Protein AF-A0A8J8JEE7-F1 (afdb_monomer)

Solvent-accessible surface area (backbone atoms only — not comparable to full-atom values): 3172 Å² total; per-residue (Å²): 119,70,79,55,52,50,55,52,51,23,52,51,28,44,53,49,18,50,56,34,35,54,52,18,66,73,68,70,42,63,70,37,41,54,51,16,51,51,30,42,53,52,18,51,54,39,49,52,48,51,51,48,56,61,61,60,70,74,76,122

Sequence (60 aa):
MFRSRYRKVAWILIIGAFVTGFAGGFSGFERVKWLALLLGIGAVALLEYDRRVANGHGRS

Secondary structure (DSSP, 8-state):
-HHHHHHHHHHHHHHHHHHHHHHHHHH--HHHHHHHHHHHHHHHHHHHHHHHHHHHTT--

Radius of gyration: 14.47 Å; Cα contacts (8 Å, |Δi|>4): 46; chains: 1; bounding box: 34×10×41 Å

Foldseek 3Di:
DVLVVLLVVLVVLLVQLVVLCVVCVVPVDPVSPVVSVVSNVSSVVSVVVSVCVVVVVVPD

Nearest PDB structures (foldseek):
  5cwm-assembly1_A  TM=9.467E-01  e=5.271E+00  synthetic construct
  5j10-assembly1_A  TM=8.524E-01  e=8.746E+00  synthetic construct
  5ofa-assembly1_A  TM=6.969E-01  e=7.233E+00  Homo sapiens

Structure (mmCIF, N/CA/C/O backbone):
data_AF-A0A8J8JEE7-F1
#
_entry.id   AF-A0A8J8JEE7-F1
#
loop_
_atom_site.group_PDB
_atom_site.id
_atom_site.type_symbol
_atom_site.label_atom_id
_atom_site.label_alt_id
_atom_site.label_comp_id
_atom_site.label_asym_id
_atom_site.label_entity_id
_atom_site.label_seq_id
_atom_site.pdbx_PDB_ins_code
_atom_site.Cartn_x
_atom_site.Cartn_y
_atom_site.Cartn_z
_atom_site.occupancy
_atom_site.B_iso_or_equiv
_atom_site.auth_seq_id
_atom_site.auth_comp_id
_atom_site.auth_asym_id
_atom_site.auth_atom_id
_atom_site.pdbx_PDB_model_num
ATOM 1 N N . MET A 1 1 ? 2.110 -4.498 -23.448 1.00 47.88 1 MET A N 1
ATOM 2 C CA . MET A 1 1 ? 0.939 -4.739 -22.565 1.00 47.88 1 MET A CA 1
ATOM 3 C C . MET A 1 1 ? 1.295 -5.179 -21.133 1.00 47.88 1 MET A C 1
ATOM 5 O O . MET A 1 1 ? 0.561 -4.806 -20.228 1.00 47.88 1 MET A O 1
ATOM 9 N N . PHE A 1 2 ? 2.410 -5.884 -20.875 1.00 48.06 2 PHE A N 1
ATOM 10 C CA . PHE A 1 2 ? 2.788 -6.350 -19.519 1.00 48.06 2 PHE A CA 1
ATOM 11 C C . PHE A 1 2 ? 3.066 -5.239 -18.481 1.00 48.06 2 PHE A C 1
ATOM 13 O O . PHE A 1 2 ? 2.602 -5.347 -17.349 1.00 48.06 2 PHE A O 1
ATOM 20 N N . ARG A 1 3 ? 3.711 -4.130 -18.875 1.00 55.03 3 ARG A N 1
ATOM 21 C CA . ARG A 1 3 ? 4.021 -2.960 -18.013 1.00 55.03 3 ARG A CA 1
ATOM 22 C C . ARG A 1 3 ? 2.782 -2.286 -17.397 1.00 55.03 3 ARG A C 1
ATOM 24 O O . ARG A 1 3 ? 2.838 -1.661 -16.349 1.00 55.03 3 ARG A O 1
ATOM 31 N N . SER A 1 4 ? 1.623 -2.427 -18.044 1.00 63.44 4 SER A N 1
ATOM 32 C CA . SER A 1 4 ? 0.358 -1.905 -17.513 1.00 63.44 4 SER A CA 1
ATOM 33 C C . SER A 1 4 ? -0.178 -2.770 -16.371 1.00 63.44 4 SER A C 1
ATOM 35 O O . SER A 1 4 ? -0.799 -2.243 -15.453 1.00 63.44 4 SER A O 1
ATOM 37 N N . ARG A 1 5 ? 0.083 -4.085 -16.385 1.00 73.88 5 ARG A N 1
ATOM 38 C CA . ARG A 1 5 ? -0.532 -5.041 -15.455 1.00 73.88 5 ARG A CA 1
ATOM 39 C C . ARG A 1 5 ? -0.003 -4.866 -14.031 1.00 73.88 5 ARG A C 1
ATOM 41 O O . ARG A 1 5 ? -0.811 -4.768 -13.115 1.00 73.88 5 ARG A O 1
ATOM 48 N N . TYR A 1 6 ? 1.314 -4.728 -13.856 1.00 75.56 6 TYR A N 1
ATOM 49 C CA . TYR A 1 6 ? 1.932 -4.496 -12.541 1.00 75.56 6 TYR A CA 1
ATOM 50 C C . TYR A 1 6 ? 1.520 -3.152 -11.943 1.00 75.56 6 TYR A C 1
ATOM 52 O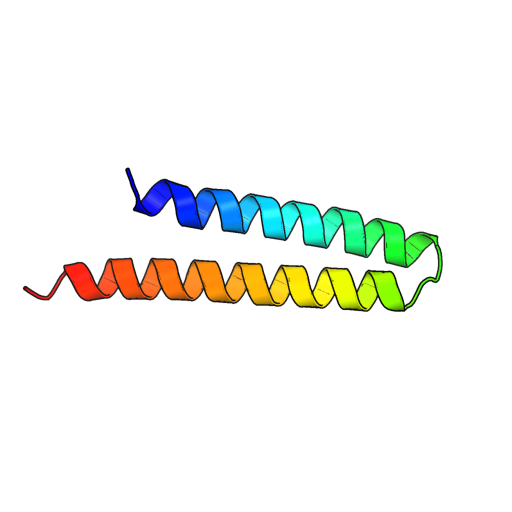 O . TYR A 1 6 ? 1.114 -3.089 -10.787 1.00 75.56 6 TYR A O 1
ATOM 60 N N . ARG A 1 7 ? 1.505 -2.090 -12.755 1.00 76.38 7 ARG A N 1
ATOM 61 C CA . ARG A 1 7 ? 1.013 -0.774 -12.333 1.00 76.38 7 ARG A CA 1
ATOM 62 C C . ARG A 1 7 ? -0.464 -0.813 -11.927 1.00 76.38 7 ARG A C 1
ATOM 64 O O . ARG A 1 7 ? -0.837 -0.209 -10.929 1.00 76.38 7 ARG A O 1
ATOM 71 N N . LYS A 1 8 ? -1.302 -1.551 -12.664 1.00 81.25 8 LYS A N 1
ATOM 72 C CA . LYS A 1 8 ? -2.733 -1.717 -12.360 1.00 81.25 8 LYS A CA 1
ATOM 73 C C . LYS A 1 8 ? -2.948 -2.472 -11.044 1.00 81.25 8 LYS A C 1
ATOM 75 O O . LYS A 1 8 ? -3.767 -2.051 -10.238 1.00 81.25 8 LYS A O 1
ATOM 80 N N . VAL A 1 9 ? -2.180 -3.536 -10.802 1.00 82.69 9 VAL A N 1
ATOM 81 C CA . VAL A 1 9 ? -2.209 -4.288 -9.535 1.00 82.69 9 VAL A CA 1
ATOM 82 C C . VAL A 1 9 ? -1.698 -3.434 -8.372 1.00 82.69 9 VAL A C 1
ATOM 84 O O . VAL A 1 9 ? -2.321 -3.431 -7.316 1.00 82.69 9 VAL A O 1
ATOM 87 N N . ALA A 1 10 ? -0.636 -2.646 -8.566 1.00 83.94 10 ALA A N 1
ATOM 88 C CA . ALA A 1 10 ? -0.145 -1.720 -7.547 1.00 83.94 10 ALA A CA 1
ATOM 89 C C . ALA A 1 10 ? -1.203 -0.677 -7.155 1.00 83.94 10 ALA A C 1
ATOM 91 O O . ALA A 1 10 ? -1.410 -0.436 -5.971 1.00 83.94 10 ALA A O 1
ATOM 92 N N . TRP A 1 11 ? -1.932 -0.115 -8.123 1.00 85.25 11 TRP A N 1
ATOM 93 C CA . TRP A 1 11 ? -3.050 0.789 -7.836 1.00 85.25 11 TRP A CA 1
ATOM 94 C C . TRP A 1 11 ? -4.177 0.112 -7.049 1.00 85.25 11 TRP A C 1
ATOM 96 O O . TRP A 1 11 ? -4.707 0.713 -6.119 1.00 85.25 11 TRP A O 1
ATOM 106 N N . ILE A 1 12 ? -4.508 -1.144 -7.363 1.00 87.62 12 ILE A N 1
ATOM 107 C CA . ILE A 1 12 ? -5.496 -1.920 -6.596 1.00 87.62 12 ILE A CA 1
ATOM 108 C C . ILE A 1 12 ? -5.015 -2.139 -5.155 1.00 87.62 12 ILE A C 1
ATOM 110 O O . ILE A 1 12 ? -5.798 -1.970 -4.225 1.00 87.62 12 ILE A O 1
ATOM 114 N N . LEU A 1 13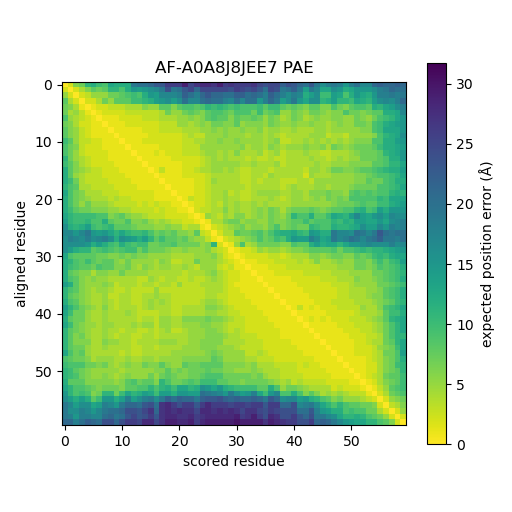 ? -3.733 -2.459 -4.956 1.00 86.06 13 LEU A N 1
ATOM 115 C CA . LEU A 1 13 ? -3.144 -2.621 -3.623 1.00 86.06 13 LEU A CA 1
ATOM 116 C C . LEU A 1 13 ? -3.142 -1.311 -2.827 1.00 86.06 13 LEU A C 1
ATOM 118 O O . LEU A 1 13 ? -3.437 -1.338 -1.638 1.00 86.06 13 LEU A O 1
ATOM 122 N N . ILE A 1 14 ? -2.878 -0.170 -3.472 1.00 87.62 14 ILE A N 1
ATOM 123 C CA . ILE A 1 14 ? -2.954 1.158 -2.841 1.00 87.62 14 ILE A CA 1
ATOM 124 C C . ILE A 1 14 ? -4.387 1.461 -2.398 1.00 87.62 14 ILE A C 1
ATOM 126 O O . ILE A 1 14 ? -4.599 1.863 -1.257 1.00 87.62 14 ILE A O 1
ATOM 130 N N . ILE A 1 15 ? -5.375 1.229 -3.267 1.00 88.56 15 ILE A N 1
ATOM 131 C CA . ILE A 1 15 ? -6.792 1.423 -2.929 1.00 88.56 15 ILE A CA 1
ATOM 132 C C . ILE A 1 15 ? -7.191 0.492 -1.778 1.00 88.56 15 ILE A C 1
ATOM 134 O O . ILE A 1 15 ? -7.807 0.937 -0.812 1.00 88.56 15 ILE A O 1
ATOM 138 N N . GLY A 1 16 ? -6.782 -0.778 -1.837 1.00 86.69 16 GLY A N 1
ATOM 139 C CA . GLY A 1 16 ? -7.005 -1.748 -0.769 1.00 86.69 16 GLY A CA 1
ATOM 140 C C . GLY A 1 16 ? -6.376 -1.306 0.551 1.00 86.69 16 GLY A C 1
ATOM 141 O O . GLY A 1 16 ? -7.053 -1.326 1.574 1.00 86.69 16 GLY A O 1
ATOM 142 N N . ALA A 1 17 ? -5.129 -0.834 0.542 1.00 87.75 17 ALA A N 1
ATOM 143 C CA . ALA A 1 17 ? -4.459 -0.309 1.729 1.00 87.75 17 ALA A CA 1
ATOM 144 C C . ALA A 1 17 ? -5.203 0.900 2.313 1.00 87.75 17 ALA A C 1
ATOM 146 O O . ALA A 1 17 ? -5.346 0.998 3.528 1.00 87.75 17 ALA A O 1
ATOM 147 N N . PHE A 1 18 ? -5.728 1.783 1.460 1.00 87.19 18 PHE A N 1
ATOM 148 C CA . PHE A 1 18 ? -6.460 2.975 1.882 1.00 87.19 18 PHE A CA 1
ATOM 149 C C . PHE A 1 18 ? -7.801 2.627 2.540 1.00 87.19 18 PHE A C 1
ATOM 151 O O . PHE A 1 18 ? -8.078 3.074 3.650 1.00 87.19 18 PHE A O 1
ATOM 158 N N . VAL A 1 19 ? -8.602 1.769 1.898 1.00 87.69 19 VAL A N 1
ATOM 159 C CA . VAL A 1 19 ? -9.891 1.291 2.432 1.00 87.69 19 VAL A CA 1
ATOM 160 C C . VAL A 1 19 ? -9.681 0.544 3.747 1.00 87.69 19 VAL A C 1
ATOM 162 O O . VAL A 1 19 ? -10.372 0.797 4.733 1.00 87.69 19 VAL A O 1
ATOM 165 N N . THR A 1 20 ? -8.686 -0.341 3.780 1.00 86.25 20 THR A N 1
ATOM 166 C CA . THR A 1 20 ? -8.366 -1.153 4.958 1.00 86.25 20 THR A CA 1
ATOM 167 C C . THR A 1 20 ? -7.833 -0.282 6.095 1.00 86.25 20 THR A C 1
ATOM 169 O O . THR A 1 20 ? -8.278 -0.417 7.228 1.00 86.25 20 THR A O 1
ATOM 172 N N . GLY A 1 21 ? -6.941 0.669 5.808 1.00 82.38 21 GLY A N 1
ATOM 173 C CA . GLY A 1 21 ? -6.416 1.616 6.793 1.00 82.38 21 GLY A CA 1
ATOM 174 C C . GLY A 1 21 ? -7.507 2.508 7.388 1.00 82.38 21 GLY A C 1
ATOM 175 O O . GLY A 1 21 ? -7.552 2.694 8.603 1.00 82.38 21 GLY A O 1
ATOM 176 N N . PHE A 1 22 ? -8.433 2.988 6.553 1.00 84.06 22 PHE A N 1
ATOM 177 C CA . PHE A 1 22 ? -9.574 3.790 6.992 1.00 84.06 22 PHE A CA 1
ATOM 178 C C . PHE A 1 22 ? -10.535 2.976 7.876 1.00 84.06 22 PHE A C 1
ATOM 180 O O . PHE A 1 22 ? -10.870 3.398 8.982 1.00 84.06 22 PHE A O 1
ATOM 187 N N . ALA A 1 23 ? -10.900 1.760 7.455 1.00 81.88 23 ALA A N 1
ATOM 188 C CA . ALA A 1 23 ? -11.748 0.857 8.239 1.00 81.88 23 ALA A CA 1
ATOM 189 C C . ALA A 1 23 ? -11.084 0.398 9.556 1.00 81.88 23 ALA A C 1
ATOM 191 O O . ALA A 1 23 ? -11.738 0.279 10.596 1.00 81.88 23 ALA A O 1
ATOM 192 N N . GLY A 1 24 ? -9.767 0.172 9.540 1.00 79.56 24 GLY A N 1
ATOM 193 C CA . GLY A 1 24 ? -8.976 -0.163 10.726 1.00 79.56 24 GLY A CA 1
ATOM 194 C C . GLY A 1 24 ? -8.840 1.000 11.710 1.00 79.56 24 GLY A C 1
ATOM 195 O O . GLY A 1 24 ? -8.757 0.776 12.917 1.00 79.56 24 GLY A O 1
ATOM 196 N N . GLY A 1 25 ? -8.859 2.241 11.216 1.00 77.50 25 GLY A N 1
ATOM 197 C CA . GLY A 1 25 ? -8.925 3.446 12.043 1.00 77.50 25 GLY A CA 1
ATOM 198 C C . GLY A 1 25 ? -10.254 3.579 12.788 1.00 77.50 25 GLY A C 1
ATOM 199 O O . GLY A 1 25 ? -10.249 3.894 13.974 1.00 77.50 25 GLY A O 1
ATOM 200 N N . PHE A 1 26 ? -11.371 3.268 12.123 1.00 75.69 26 PHE A N 1
ATOM 201 C CA . PHE A 1 26 ? -12.715 3.352 12.710 1.00 75.69 26 PHE A CA 1
ATOM 202 C C . PHE A 1 26 ? -13.054 2.210 13.678 1.00 75.69 26 PHE A C 1
ATOM 204 O O . PHE A 1 26 ? -13.748 2.441 14.662 1.00 75.69 26 PHE A O 1
ATOM 211 N N . SER A 1 27 ? -12.591 0.982 13.420 1.00 73.50 27 SER A N 1
ATOM 212 C CA . SER A 1 27 ? -12.976 -0.188 14.231 1.00 73.50 27 SER A CA 1
ATOM 213 C C . SER A 1 27 ? -12.065 -0.469 15.431 1.00 73.50 27 SER A C 1
ATOM 215 O O . SER A 1 27 ? -12.370 -1.353 16.227 1.00 73.50 27 SER A O 1
ATOM 217 N N . GLY A 1 28 ? -10.928 0.226 15.562 1.00 70.81 28 GLY A N 1
ATOM 218 C CA . GLY A 1 28 ? -9.950 -0.028 16.629 1.00 70.81 28 GLY A CA 1
ATOM 219 C C . GLY A 1 28 ? -9.184 -1.356 16.499 1.00 70.81 28 GLY A C 1
ATOM 220 O O . GLY A 1 28 ? -8.324 -1.649 17.327 1.00 70.81 28 GLY A O 1
ATOM 221 N N . PHE A 1 29 ? -9.433 -2.154 15.455 1.00 77.50 29 PHE A N 1
ATOM 222 C CA . PHE A 1 29 ? -8.743 -3.424 15.235 1.00 77.50 29 PHE A CA 1
ATOM 223 C C . PHE A 1 29 ? -7.311 -3.214 14.724 1.00 77.50 29 PHE A C 1
ATOM 225 O O . PHE A 1 29 ? -7.076 -2.963 13.539 1.00 77.50 29 PHE A O 1
ATOM 232 N N . GLU A 1 30 ? -6.324 -3.419 15.599 1.00 77.81 30 GLU A N 1
ATOM 233 C CA . GLU A 1 30 ? -4.898 -3.312 15.254 1.00 77.81 30 GLU A CA 1
ATOM 234 C C . GLU A 1 30 ? -4.482 -4.213 14.084 1.00 77.81 30 GLU A C 1
ATOM 236 O O . GLU A 1 30 ? -3.685 -3.808 13.239 1.00 77.81 30 GLU A O 1
ATOM 241 N N . ARG A 1 31 ? -5.064 -5.414 13.970 1.00 81.88 31 ARG A N 1
ATOM 242 C CA . ARG A 1 31 ? -4.761 -6.359 12.877 1.00 81.88 31 ARG A CA 1
ATOM 243 C C . ARG A 1 31 ? -5.053 -5.775 11.492 1.00 81.88 31 ARG A C 1
ATOM 245 O O . ARG A 1 31 ? -4.346 -6.078 10.536 1.00 81.88 31 ARG A O 1
ATOM 252 N N . VAL A 1 32 ? -6.062 -4.913 11.389 1.00 81.38 32 VAL A N 1
ATOM 253 C CA . VAL A 1 32 ? -6.460 -4.275 10.127 1.00 81.38 32 VAL A CA 1
ATOM 254 C C . VAL A 1 32 ? -5.444 -3.198 9.725 1.00 81.38 32 VAL A C 1
ATOM 256 O O . VAL A 1 32 ? -5.128 -3.059 8.544 1.00 81.38 32 VAL A O 1
ATOM 259 N N . LYS A 1 33 ? -4.841 -2.502 10.700 1.00 79.62 33 LYS A N 1
ATOM 260 C CA . LYS A 1 33 ? -3.736 -1.560 10.450 1.00 79.62 33 LYS A CA 1
ATOM 261 C C . LYS A 1 33 ? -2.490 -2.279 9.927 1.00 79.62 33 LYS A C 1
ATOM 263 O O . LYS A 1 33 ? -1.884 -1.818 8.963 1.00 79.62 33 LYS A O 1
ATOM 268 N N . TRP A 1 34 ? -2.150 -3.435 10.502 1.00 86.19 34 TRP A N 1
ATOM 269 C CA . TRP A 1 34 ? -1.054 -4.277 10.005 1.00 86.19 34 TRP A CA 1
ATOM 270 C C . TRP A 1 34 ? -1.303 -4.776 8.579 1.00 86.19 34 TRP A C 1
ATOM 272 O O . TRP A 1 34 ? -0.396 -4.754 7.750 1.00 86.19 34 TRP A O 1
ATOM 282 N N . LEU A 1 35 ? -2.542 -5.160 8.261 1.00 86.25 35 LEU A N 1
ATOM 283 C CA . LEU A 1 35 ? -2.920 -5.566 6.908 1.00 86.25 35 LEU A CA 1
ATOM 284 C C . LEU A 1 35 ? -2.766 -4.412 5.902 1.00 86.25 35 LEU A C 1
ATOM 286 O O . LEU A 1 35 ? -2.216 -4.609 4.820 1.00 86.25 35 LEU A O 1
ATOM 290 N N . ALA A 1 36 ? -3.183 -3.197 6.272 1.00 86.19 36 ALA A N 1
ATOM 291 C CA . ALA A 1 36 ? -3.001 -2.004 5.446 1.00 86.19 36 ALA A CA 1
ATOM 292 C C . ALA A 1 36 ? -1.515 -1.688 5.199 1.00 86.19 36 ALA A C 1
ATOM 294 O O . ALA A 1 36 ? -1.132 -1.355 4.075 1.00 86.19 36 ALA A O 1
ATOM 295 N N . LEU A 1 37 ? -0.667 -1.858 6.220 1.00 87.75 37 LEU A N 1
ATOM 296 C CA . LEU A 1 37 ? 0.782 -1.694 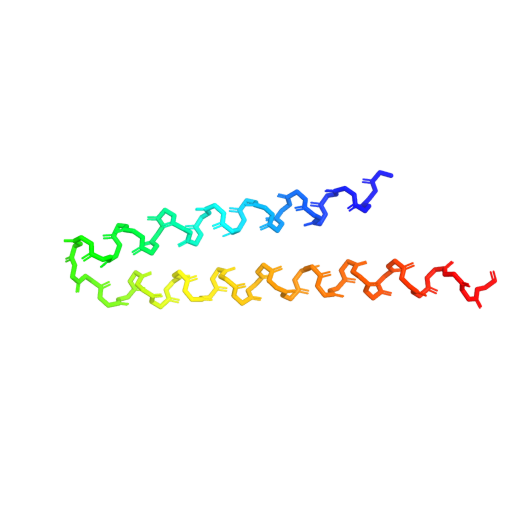6.101 1.00 87.75 37 LEU A CA 1
ATOM 297 C C . LEU A 1 37 ? 1.384 -2.697 5.102 1.00 87.75 37 LEU A C 1
ATOM 299 O O . LEU A 1 37 ? 2.138 -2.302 4.214 1.00 87.75 37 LEU A O 1
ATOM 303 N N . LEU A 1 38 ? 1.016 -3.980 5.203 1.00 89.94 38 LEU A N 1
ATOM 304 C CA . LEU A 1 38 ? 1.491 -5.029 4.292 1.00 89.94 38 LEU A CA 1
ATOM 305 C C . LEU A 1 38 ? 1.072 -4.767 2.840 1.00 89.94 38 LEU A C 1
ATOM 307 O O . LEU A 1 38 ? 1.884 -4.928 1.928 1.00 89.94 38 LEU A O 1
ATOM 311 N N . LEU A 1 39 ? -0.166 -4.312 2.623 1.00 87.81 39 LEU A N 1
A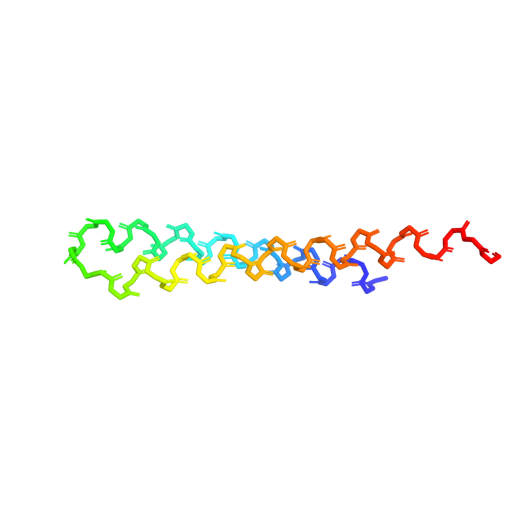TOM 312 C CA . LEU A 1 39 ? -0.650 -3.926 1.295 1.00 87.81 39 LEU A CA 1
ATOM 313 C C . LEU A 1 39 ? 0.146 -2.743 0.721 1.00 87.81 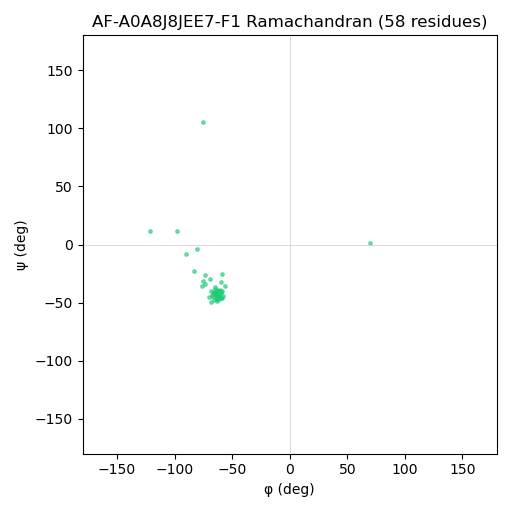39 LEU A C 1
ATOM 315 O 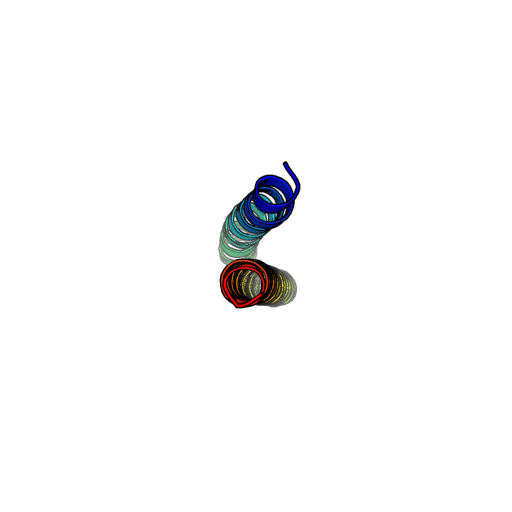O . LEU A 1 39 ? 0.508 -2.765 -0.457 1.00 87.81 39 LEU A O 1
ATOM 319 N N . GLY A 1 40 ? 0.475 -1.748 1.551 1.00 87.19 40 GLY A N 1
ATOM 320 C CA . GLY A 1 40 ? 1.312 -0.613 1.159 1.00 87.19 40 GLY A CA 1
ATOM 321 C C . GLY A 1 40 ? 2.732 -1.030 0.764 1.00 87.19 40 GLY A C 1
ATOM 322 O O . GLY A 1 40 ? 3.214 -0.644 -0.302 1.00 87.19 40 GLY A O 1
ATOM 323 N N . ILE A 1 41 ? 3.379 -1.877 1.571 1.00 90.56 41 ILE A N 1
ATOM 324 C CA . ILE A 1 41 ? 4.716 -2.418 1.271 1.00 90.56 41 ILE A CA 1
ATOM 325 C C . ILE A 1 41 ? 4.689 -3.208 -0.043 1.00 90.56 41 ILE A C 1
ATOM 327 O O . ILE A 1 41 ? 5.542 -3.000 -0.907 1.00 90.56 41 ILE A O 1
ATOM 331 N N . GLY A 1 42 ? 3.683 -4.069 -0.228 1.00 87.88 42 GLY A N 1
ATOM 332 C CA . GLY A 1 42 ? 3.505 -4.842 -1.457 1.00 87.88 42 GLY A CA 1
ATOM 333 C C . GLY A 1 42 ? 3.324 -3.959 -2.694 1.00 87.88 42 GLY A C 1
ATOM 334 O O . GLY A 1 42 ? 3.924 -4.233 -3.734 1.00 87.88 42 GLY A O 1
ATOM 335 N N . ALA A 1 43 ? 2.560 -2.868 -2.583 1.00 87.00 43 ALA A N 1
ATOM 336 C CA . ALA A 1 43 ? 2.379 -1.914 -3.673 1.00 87.00 43 ALA A CA 1
ATOM 337 C C . ALA A 1 43 ? 3.692 -1.220 -4.065 1.00 87.00 43 ALA A C 1
ATOM 339 O O . ALA A 1 43 ? 4.012 -1.144 -5.253 1.00 87.00 43 ALA A O 1
ATOM 340 N N . VAL A 1 44 ? 4.468 -0.752 -3.081 1.00 87.31 44 VAL A N 1
ATOM 341 C CA . VAL A 1 44 ? 5.773 -0.114 -3.322 1.00 87.31 44 VAL A CA 1
ATOM 342 C C . VAL A 1 44 ? 6.743 -1.105 -3.959 1.00 87.31 44 VAL A C 1
ATOM 344 O O . VAL A 1 44 ? 7.369 -0.777 -4.963 1.00 87.31 44 VAL A O 1
ATOM 347 N N . ALA A 1 45 ? 6.816 -2.335 -3.446 1.00 88.12 45 ALA A N 1
ATOM 348 C CA . ALA A 1 45 ? 7.667 -3.380 -4.009 1.00 88.12 45 ALA A CA 1
ATOM 349 C C . ALA A 1 45 ? 7.303 -3.703 -5.469 1.00 88.12 45 ALA A C 1
ATOM 351 O O . ALA A 1 45 ? 8.193 -3.854 -6.306 1.00 88.12 45 ALA A O 1
ATOM 352 N N . LEU A 1 46 ? 6.006 -3.753 -5.802 1.00 85.00 46 LEU A N 1
ATOM 353 C CA . LEU A 1 46 ? 5.548 -3.962 -7.178 1.00 85.00 46 LEU A CA 1
ATOM 354 C C . LEU A 1 46 ? 5.931 -2.803 -8.108 1.00 85.00 46 LEU A C 1
ATOM 356 O O . LEU A 1 46 ? 6.323 -3.042 -9.249 1.00 85.00 46 LEU A O 1
ATOM 360 N N . LEU A 1 47 ? 5.809 -1.557 -7.641 1.00 84.94 47 LEU A N 1
ATOM 361 C CA . LEU A 1 47 ? 6.186 -0.372 -8.420 1.00 84.94 47 LEU A CA 1
ATOM 362 C C . LEU A 1 47 ? 7.699 -0.293 -8.629 1.00 84.94 47 LEU A C 1
ATOM 364 O O . LEU A 1 47 ? 8.151 0.039 -9.724 1.00 84.94 47 LEU A O 1
ATOM 368 N N . GLU A 1 48 ? 8.475 -0.634 -7.603 1.00 86.19 48 GLU A N 1
ATOM 369 C CA . GLU A 1 48 ? 9.933 -0.703 -7.670 1.00 86.19 48 GLU A CA 1
ATOM 370 C C . GLU A 1 48 ? 10.380 -1.807 -8.639 1.00 86.19 48 GLU A C 1
ATOM 372 O O . GLU A 1 48 ? 11.279 -1.598 -9.455 1.00 86.19 48 GLU A O 1
ATOM 377 N N . TYR A 1 49 ? 9.712 -2.965 -8.619 1.00 83.88 49 TYR A N 1
ATOM 378 C CA . TYR A 1 49 ? 9.941 -4.041 -9.580 1.00 83.88 49 TYR A CA 1
ATOM 379 C C . TYR A 1 49 ? 9.604 -3.609 -11.013 1.00 83.88 49 TYR A C 1
ATOM 381 O O . TYR A 1 49 ? 10.438 -3.770 -11.903 1.00 83.88 49 TYR A O 1
ATOM 389 N N . ASP A 1 50 ? 8.439 -2.992 -11.244 1.00 81.94 50 ASP A N 1
ATOM 390 C CA . ASP A 1 50 ? 8.063 -2.467 -12.566 1.00 81.94 50 ASP A CA 1
ATOM 391 C C . ASP A 1 50 ? 9.077 -1.421 -13.060 1.00 81.94 50 ASP A C 1
ATOM 393 O O . ASP A 1 50 ? 9.484 -1.454 -14.223 1.00 81.94 50 ASP A O 1
ATOM 397 N N . ARG A 1 51 ? 9.576 -0.553 -12.165 1.00 79.75 51 ARG A N 1
ATOM 398 C CA . ARG A 1 51 ? 10.632 0.430 -12.458 1.00 79.75 51 ARG A CA 1
ATOM 399 C C . ARG A 1 51 ? 11.962 -0.235 -12.824 1.00 79.75 51 ARG A C 1
ATOM 401 O O . ARG A 1 51 ? 12.624 0.209 -13.762 1.00 79.75 51 ARG A O 1
ATOM 408 N N . ARG A 1 52 ? 12.362 -1.297 -12.119 1.00 81.06 52 ARG A N 1
ATOM 409 C CA . ARG A 1 52 ? 13.589 -2.057 -12.419 1.00 81.06 52 ARG A CA 1
ATOM 410 C C . ARG A 1 52 ? 13.490 -2.791 -13.749 1.00 81.06 52 ARG A C 1
ATOM 412 O O . ARG A 1 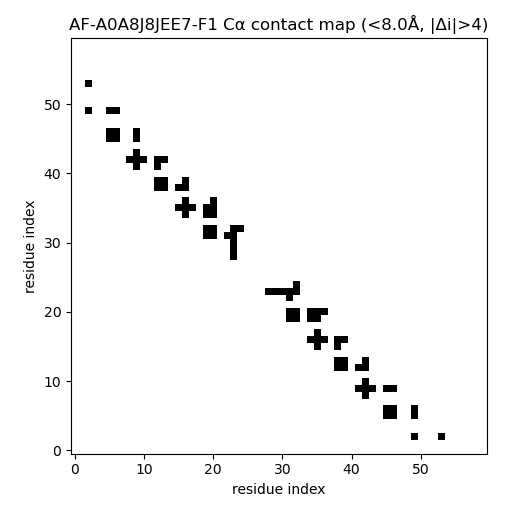52 ? 14.414 -2.698 -14.548 1.00 81.06 52 ARG A O 1
ATOM 419 N N . VAL A 1 53 ? 12.368 -3.454 -14.019 1.00 78.88 53 VAL A N 1
ATOM 420 C CA . VAL A 1 53 ? 12.114 -4.135 -15.299 1.00 78.88 53 VAL A CA 1
ATOM 421 C C . VAL A 1 53 ? 12.111 -3.131 -16.453 1.00 78.88 53 VAL A C 1
ATOM 423 O O . VAL A 1 53 ? 12.743 -3.362 -17.481 1.00 78.88 53 VAL A O 1
ATOM 426 N N . ALA A 1 54 ? 11.466 -1.981 -16.260 1.00 73.62 54 ALA A N 1
ATOM 427 C CA . ALA A 1 54 ? 11.456 -0.876 -17.209 1.00 73.62 54 ALA A CA 1
ATOM 428 C C . ALA A 1 54 ? 12.853 -0.338 -17.551 1.00 73.62 54 ALA A C 1
ATOM 430 O O . ALA A 1 54 ? 13.130 -0.071 -18.717 1.00 73.62 54 ALA A O 1
ATOM 431 N N . ASN A 1 55 ? 13.712 -0.164 -16.545 1.00 72.06 55 ASN A N 1
ATOM 432 C CA . ASN A 1 55 ? 15.059 0.379 -16.727 1.00 72.06 55 ASN A CA 1
ATOM 433 C C . ASN A 1 55 ? 16.078 -0.686 -17.167 1.00 72.06 55 ASN A C 1
ATOM 435 O O . ASN A 1 55 ? 17.089 -0.345 -17.773 1.00 72.06 55 ASN A O 1
ATOM 439 N N . GLY A 1 56 ? 15.820 -1.968 -16.895 1.00 65.31 56 GLY A N 1
ATOM 440 C CA . GLY A 1 56 ? 16.648 -3.088 -17.349 1.00 65.31 56 GLY A CA 1
ATOM 441 C C . GLY A 1 56 ? 16.501 -3.397 -18.842 1.00 65.31 56 GLY A C 1
ATOM 442 O O . GLY A 1 56 ? 17.447 -3.875 -19.454 1.00 65.31 56 GLY A O 1
ATOM 443 N N . HIS A 1 57 ? 15.358 -3.067 -19.451 1.00 54.41 57 HIS A N 1
ATOM 444 C CA . HIS A 1 57 ? 15.096 -3.281 -20.884 1.00 54.41 57 HIS A CA 1
ATOM 445 C C . HIS A 1 57 ? 15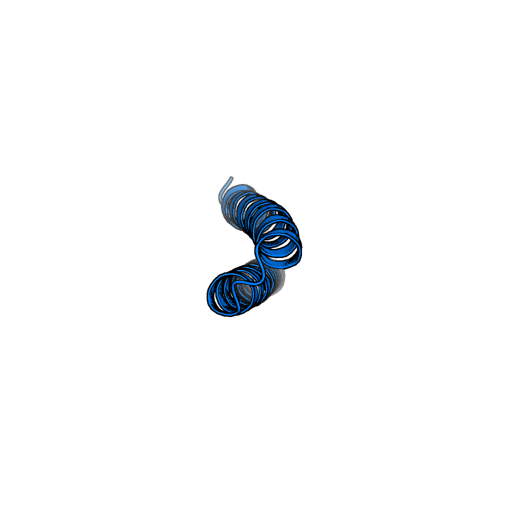.708 -2.217 -21.818 1.00 54.41 57 HIS A C 1
ATOM 447 O O . HIS A 1 57 ? 15.578 -2.334 -23.029 1.00 54.41 57 HIS A O 1
ATOM 453 N N . GLY A 1 58 ? 16.342 -1.166 -21.285 1.00 50.59 58 GLY A N 1
ATOM 454 C CA . GLY A 1 58 ? 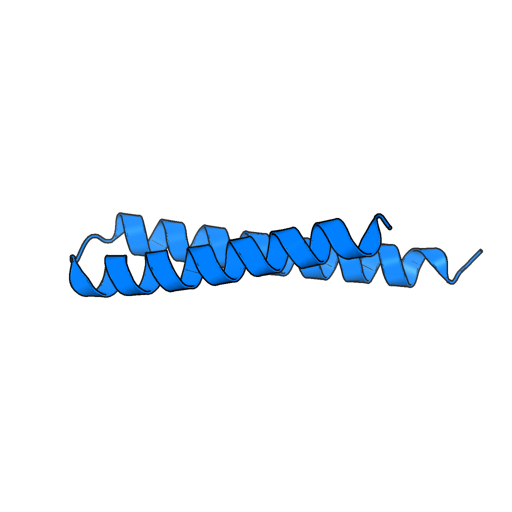16.972 -0.097 -22.076 1.00 50.59 58 GLY A CA 1
ATOM 455 C C . GLY A 1 58 ? 18.484 -0.251 -22.273 1.00 50.59 58 GLY A C 1
ATOM 456 O O . GLY A 1 58 ? 19.138 0.715 -22.652 1.00 50.59 58 GLY A O 1
ATOM 457 N N . ARG A 1 59 ? 19.054 -1.416 -21.938 1.00 52.56 59 ARG A N 1
ATOM 458 C CA . ARG A 1 59 ? 20.508 -1.668 -21.940 1.00 52.56 59 ARG A CA 1
ATOM 459 C C . ARG A 1 59 ? 20.971 -2.817 -22.848 1.00 52.56 59 ARG A C 1
ATOM 461 O O . ARG A 1 59 ? 22.128 -3.208 -22.736 1.00 52.56 59 ARG A O 1
ATOM 468 N N . SER A 1 60 ? 20.112 -3.337 -23.724 1.00 44.81 60 SER A N 1
ATOM 469 C CA . SER A 1 60 ? 20.499 -4.302 -24.767 1.00 44.81 60 SER A CA 1
ATOM 470 C C . SER A 1 60 ? 20.480 -3.657 -26.141 1.00 44.81 60 SER A C 1
ATOM 472 O O . SER A 1 60 ? 19.394 -3.130 -26.479 1.00 44.81 60 SER A O 1
#

Mean predicted aligned error: 7.35 Å

pLDDT: mean 78.49, std 11.75, range [44.81, 90.56]